Protein AF-A0A6B3CZC6-F1 (afdb_monomer_lite)

Foldseek 3Di:
DVLLCVLVVLCVLLVHDLCRLCVQLVHDSVVNVCSSVVVDADALVSLVSSCVVSVPPPVVVSVVSNVVSVVD

Radius of gyration: 10.74 Å; chains: 1; bounding box: 24×19×25 Å

pLDDT: mean 92.74, std 5.25, range [58.56, 96.44]

Sequence (72 aa):
MRLAVELRRMREAAGLTARQAASMLGVSNVQISQIESGLSGVSEQRLRRLASHYACTDEALVDALAEMATDR

Structure (mmCIF, N/CA/C/O backbone):
data_AF-A0A6B3CZC6-F1
#
_entry.id   AF-A0A6B3CZC6-F1
#
loop_
_atom_site.group_PDB
_atom_site.id
_atom_site.type_symbol
_atom_site.label_atom_id
_atom_site.label_alt_id
_atom_site.label_comp_id
_atom_site.label_asym_id
_atom_site.label_entity_id
_atom_site.label_seq_id
_atom_site.pdbx_PDB_ins_code
_atom_site.Cartn_x
_atom_site.Cartn_y
_atom_site.Cartn_z
_atom_site.occupancy
_atom_site.B_iso_or_equiv
_atom_site.auth_seq_id
_atom_site.auth_comp_id
_atom_site.auth_asym_id
_atom_site.auth_atom_id
_atom_site.pdbx_PDB_model_num
ATOM 1 N N . MET A 1 1 ? 5.988 8.134 -8.197 1.00 76.06 1 MET A N 1
ATOM 2 C CA . MET A 1 1 ? 4.910 8.667 -7.323 1.00 76.06 1 MET A CA 1
ATOM 3 C C . MET A 1 1 ? 3.547 7.999 -7.535 1.00 76.06 1 MET A C 1
ATOM 5 O O . MET A 1 1 ? 2.878 7.765 -6.541 1.00 76.06 1 MET A O 1
ATOM 9 N N . ARG A 1 2 ? 3.134 7.641 -8.766 1.00 89.12 2 ARG A N 1
ATOM 10 C CA . ARG A 1 2 ? 1.833 6.984 -9.032 1.00 89.12 2 ARG A CA 1
ATOM 11 C C . ARG A 1 2 ? 1.590 5.706 -8.204 1.00 89.12 2 ARG A C 1
ATOM 13 O O . ARG A 1 2 ? 0.545 5.608 -7.580 1.00 89.12 2 ARG A O 1
ATOM 20 N N . LEU A 1 3 ? 2.574 4.803 -8.109 1.00 91.06 3 LEU A N 1
ATOM 21 C CA . LEU A 1 3 ? 2.486 3.575 -7.296 1.00 91.06 3 LEU A CA 1
ATOM 22 C C . LEU A 1 3 ? 2.079 3.844 -5.835 1.00 91.06 3 LEU A C 1
ATOM 24 O O . LEU A 1 3 ? 1.145 3.243 -5.315 1.00 91.06 3 LEU A O 1
ATOM 28 N N . ALA A 1 4 ? 2.773 4.776 -5.185 1.00 92.94 4 ALA A N 1
ATOM 29 C CA . ALA A 1 4 ? 2.561 5.112 -3.781 1.00 92.94 4 ALA A CA 1
ATOM 30 C C . ALA A 1 4 ? 1.156 5.690 -3.521 1.00 92.94 4 ALA A C 1
ATOM 32 O O . ALA A 1 4 ? 0.503 5.337 -2.540 1.00 92.94 4 ALA A O 1
ATOM 33 N N . VAL A 1 5 ? 0.669 6.527 -4.445 1.00 94.81 5 VAL A N 1
ATOM 34 C CA . VAL A 1 5 ? -0.681 7.106 -4.389 1.00 94.81 5 VAL A CA 1
ATOM 35 C C . VAL A 1 5 ? -1.754 6.029 -4.542 1.00 94.81 5 VAL A C 1
ATOM 37 O O . VAL A 1 5 ? -2.712 6.030 -3.775 1.00 94.81 5 VAL A O 1
ATOM 40 N N . GLU A 1 6 ? -1.597 5.094 -5.481 1.00 95.44 6 GLU A N 1
ATOM 41 C CA . GLU A 1 6 ? -2.574 4.015 -5.675 1.00 95.44 6 GLU A CA 1
ATOM 42 C C . GLU A 1 6 ? -2.615 3.046 -4.484 1.00 95.44 6 GLU A C 1
ATOM 44 O O . GLU A 1 6 ? -3.697 2.669 -4.040 1.00 95.44 6 GLU A O 1
ATOM 49 N N . LEU A 1 7 ? -1.467 2.721 -3.875 1.00 94.31 7 LEU A N 1
ATOM 50 C CA . LEU A 1 7 ? -1.429 1.933 -2.632 1.00 94.31 7 LEU A CA 1
ATOM 51 C C . LEU A 1 7 ? -2.221 2.607 -1.506 1.00 94.31 7 LEU A C 1
ATOM 53 O O . LEU A 1 7 ? -3.026 1.958 -0.835 1.00 94.31 7 LEU A O 1
ATOM 57 N N . ARG A 1 8 ? -2.035 3.921 -1.336 1.00 95.50 8 ARG A N 1
ATOM 58 C CA . ARG A 1 8 ? -2.787 4.708 -0.358 1.00 95.50 8 ARG A CA 1
ATOM 59 C C . ARG A 1 8 ? -4.287 4.716 -0.666 1.00 95.50 8 ARG A C 1
ATOM 61 O O . ARG A 1 8 ? -5.086 4.544 0.252 1.00 95.50 8 ARG A O 1
ATOM 68 N N . ARG A 1 9 ? -4.671 4.879 -1.936 1.00 95.25 9 ARG A N 1
ATOM 69 C CA . ARG A 1 9 ? -6.078 4.856 -2.372 1.00 95.25 9 ARG A CA 1
ATOM 70 C C . ARG A 1 9 ? -6.740 3.512 -2.099 1.00 95.25 9 ARG A C 1
ATOM 72 O O . ARG A 1 9 ? -7.833 3.499 -1.547 1.00 95.25 9 ARG A O 1
ATOM 79 N N . MET A 1 10 ? -6.077 2.398 -2.415 1.00 95.38 10 MET A N 1
ATOM 80 C CA . MET A 1 10 ? -6.599 1.061 -2.108 1.00 95.38 10 MET A CA 1
ATOM 81 C C . MET A 1 10 ? -6.812 0.879 -0.601 1.00 95.38 10 MET A C 1
ATOM 83 O O . MET A 1 10 ? -7.855 0.382 -0.183 1.00 95.38 10 MET A O 1
ATOM 87 N N . ARG A 1 11 ? -5.868 1.345 0.229 1.00 96.44 11 ARG A N 1
ATOM 88 C CA . ARG A 1 11 ? -6.012 1.292 1.690 1.00 96.44 11 ARG A CA 1
ATOM 89 C C . ARG A 1 11 ? -7.224 2.091 2.176 1.00 96.44 11 ARG A C 1
ATOM 91 O O . ARG A 1 11 ? -7.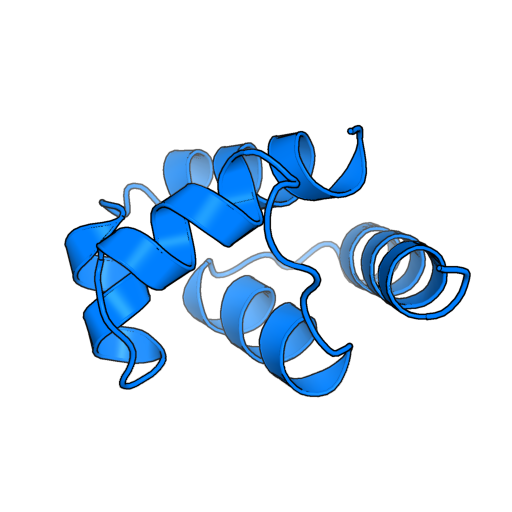978 1.617 3.025 1.00 96.44 11 ARG A O 1
ATOM 98 N N . GLU A 1 12 ? -7.375 3.317 1.682 1.00 96.44 12 GLU A N 1
ATOM 99 C CA . GLU A 1 12 ? -8.474 4.212 2.054 1.00 96.44 12 GLU A CA 1
ATOM 100 C C . GLU A 1 12 ? -9.830 3.660 1.590 1.00 96.44 12 GLU A C 1
ATOM 102 O O . GLU A 1 12 ? -10.779 3.667 2.372 1.00 96.44 12 GLU A O 1
ATOM 107 N N . ALA A 1 13 ? -9.906 3.095 0.381 1.00 95.31 13 ALA A N 1
ATOM 108 C CA . ALA A 1 13 ? -11.101 2.430 -0.140 1.00 95.31 13 ALA A CA 1
ATOM 109 C C . ALA A 1 13 ? -11.504 1.198 0.690 1.00 95.31 13 ALA A C 1
ATOM 111 O O . ALA A 1 13 ? -12.691 0.940 0.874 1.00 95.31 13 ALA A O 1
ATOM 112 N N . ALA A 1 14 ? -10.528 0.484 1.256 1.00 94.88 14 ALA A N 1
ATOM 113 C CA . ALA A 1 14 ? -10.760 -0.621 2.185 1.00 94.88 14 ALA A CA 1
ATOM 114 C C . ALA A 1 14 ? -11.185 -0.169 3.599 1.00 94.88 14 ALA A C 1
ATOM 116 O O . ALA A 1 14 ? -11.414 -1.007 4.471 1.00 94.88 14 ALA A O 1
ATOM 117 N N . GLY A 1 15 ? -11.242 1.142 3.871 1.00 96.31 15 GLY A N 1
ATOM 118 C CA . GLY A 1 15 ? -11.555 1.681 5.197 1.00 96.31 15 GLY A CA 1
ATOM 119 C C . GLY A 1 15 ? -10.468 1.415 6.245 1.00 96.31 15 GLY A C 1
ATOM 120 O O . GLY A 1 15 ? -10.743 1.438 7.445 1.00 96.31 15 GLY A O 1
ATOM 121 N N . LEU A 1 16 ? -9.230 1.144 5.815 1.00 96.06 16 LEU A N 1
ATOM 122 C CA . LEU A 1 16 ? -8.136 0.764 6.704 1.00 96.06 16 LEU A CA 1
ATOM 123 C C . LEU A 1 16 ? -7.236 1.952 7.043 1.00 96.06 16 LEU A C 1
ATOM 125 O O . LEU A 1 16 ? -6.855 2.770 6.205 1.00 96.06 16 LEU A O 1
ATOM 129 N N . THR A 1 17 ? -6.804 2.015 8.296 1.00 96.12 17 THR A N 1
ATOM 130 C CA . THR A 1 17 ? -5.757 2.944 8.733 1.00 96.12 17 THR A CA 1
ATOM 131 C C . THR A 1 17 ? -4.368 2.415 8.365 1.00 96.12 17 THR A C 1
ATOM 133 O O . THR A 1 17 ? -4.143 1.204 8.291 1.00 96.12 17 THR A O 1
ATOM 136 N N . ALA A 1 18 ? -3.382 3.308 8.228 1.00 93.94 18 ALA A N 1
ATOM 137 C CA . ALA A 1 18 ? -1.981 2.910 8.039 1.00 93.94 18 ALA A CA 1
ATOM 138 C C . ALA A 1 18 ? -1.466 2.007 9.181 1.00 93.94 18 ALA A C 1
ATOM 140 O O . ALA A 1 18 ? -0.619 1.143 8.970 1.00 93.94 18 ALA A O 1
ATOM 141 N N . ARG A 1 19 ? -2.011 2.157 10.400 1.00 95.56 19 ARG A N 1
ATOM 142 C CA . ARG A 1 19 ? -1.690 1.297 11.551 1.00 95.56 19 ARG A CA 1
ATOM 143 C C . ARG A 1 19 ? -2.231 -0.124 11.379 1.00 95.56 19 ARG A C 1
ATOM 145 O O . ARG A 1 19 ? -1.507 -1.069 11.673 1.00 95.56 19 ARG A O 1
ATOM 152 N N . GLN A 1 20 ? -3.465 -0.280 10.901 1.00 96.38 20 GLN A N 1
ATOM 153 C CA . GLN A 1 20 ? -4.030 -1.602 10.605 1.00 9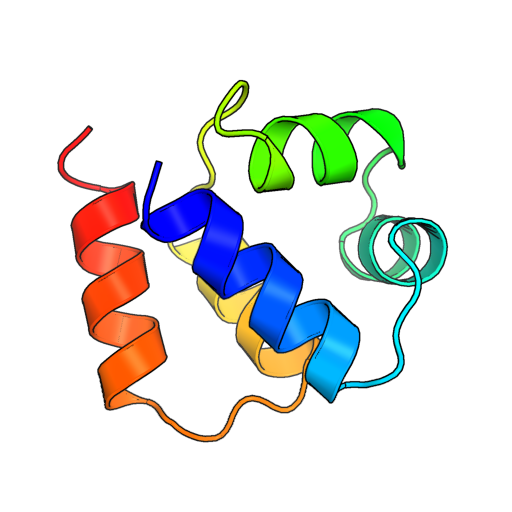6.38 20 GLN A CA 1
ATOM 154 C C . GLN A 1 20 ? -3.252 -2.288 9.479 1.00 96.38 20 GLN A C 1
ATOM 156 O O . GLN A 1 20 ? -2.856 -3.438 9.639 1.00 96.38 20 GLN A O 1
ATOM 161 N N . ALA A 1 21 ? -2.932 -1.560 8.404 1.00 95.06 21 ALA A N 1
ATOM 162 C CA . ALA A 1 21 ? -2.099 -2.077 7.318 1.00 95.06 21 ALA A CA 1
ATOM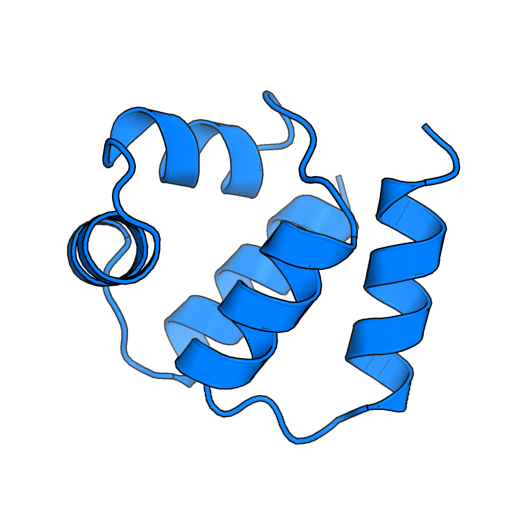 163 C C . ALA A 1 21 ? -0.716 -2.546 7.806 1.00 95.06 21 ALA A C 1
ATOM 165 O O . ALA A 1 21 ? -0.252 -3.623 7.436 1.00 95.06 21 ALA A O 1
ATOM 166 N N . ALA A 1 22 ? -0.078 -1.764 8.684 1.00 94.69 22 ALA A N 1
ATOM 167 C CA . ALA A 1 22 ? 1.204 -2.118 9.283 1.00 94.69 22 ALA A CA 1
ATOM 168 C C . ALA A 1 22 ? 1.117 -3.428 10.081 1.00 94.69 22 ALA A C 1
ATOM 170 O O . ALA A 1 22 ? 1.953 -4.314 9.912 1.00 94.69 22 ALA A O 1
ATOM 171 N N . SER A 1 23 ? 0.059 -3.582 10.883 1.00 94.81 23 SER A N 1
ATOM 172 C CA . SER A 1 23 ? -0.203 -4.806 11.644 1.00 94.81 23 SER A CA 1
ATOM 173 C C . SER A 1 23 ? -0.422 -6.023 10.742 1.00 94.81 23 SER A C 1
ATOM 175 O O . SER A 1 23 ? 0.095 -7.091 11.049 1.00 94.81 23 SER A O 1
ATOM 177 N N . MET A 1 24 ? -1.158 -5.875 9.636 1.00 92.25 24 MET A N 1
ATOM 178 C CA . MET A 1 24 ? -1.433 -6.965 8.686 1.00 92.25 24 MET A CA 1
ATOM 179 C C . MET A 1 24 ? -0.162 -7.458 7.986 1.00 92.25 24 MET A C 1
ATOM 181 O O . MET A 1 24 ? 0.006 -8.651 7.757 1.00 92.25 24 MET A O 1
ATOM 185 N N . LEU A 1 25 ? 0.762 -6.544 7.686 1.00 90.19 25 LEU A N 1
ATOM 186 C CA . LEU A 1 25 ? 2.040 -6.873 7.058 1.00 90.19 25 LEU A CA 1
ATOM 187 C C . LEU A 1 25 ? 3.160 -7.245 8.043 1.00 90.19 25 LEU A C 1
ATOM 189 O O . LEU A 1 25 ? 4.244 -7.617 7.591 1.00 90.19 25 LEU A O 1
ATOM 193 N N . GLY A 1 26 ? 2.937 -7.124 9.355 1.00 92.62 26 GLY A N 1
ATOM 194 C CA . GLY A 1 26 ? 3.981 -7.330 10.364 1.00 92.62 26 GLY A CA 1
ATOM 195 C C . GLY A 1 26 ? 5.112 -6.296 10.285 1.00 92.62 26 GLY A C 1
ATOM 196 O O . GLY A 1 26 ? 6.272 -6.627 10.519 1.00 92.62 26 GLY A O 1
ATOM 197 N N . VAL A 1 27 ? 4.788 -5.054 9.916 1.00 92.94 27 VAL A N 1
ATOM 198 C CA . VAL A 1 27 ? 5.742 -3.946 9.746 1.00 92.94 27 VAL A CA 1
ATOM 199 C C . VAL A 1 27 ? 5.396 -2.758 10.642 1.00 92.94 27 VAL A C 1
ATOM 201 O O . VAL A 1 27 ? 4.349 -2.720 11.286 1.00 92.94 27 VAL A O 1
ATOM 204 N N . SER A 1 28 ? 6.271 -1.751 10.689 1.00 95.50 28 SER A N 1
ATOM 205 C CA . SER A 1 28 ? 5.989 -0.510 11.413 1.00 95.50 28 SER A CA 1
ATOM 206 C C . SER A 1 28 ? 5.050 0.413 10.622 1.00 95.50 28 SER A C 1
ATOM 208 O O . SER A 1 28 ? 5.037 0.428 9.391 1.00 95.50 28 SER A O 1
ATOM 210 N N . ASN A 1 29 ? 4.288 1.251 11.333 1.00 94.81 29 ASN A N 1
ATOM 211 C CA . ASN A 1 29 ? 3.458 2.293 10.712 1.00 94.81 29 ASN A CA 1
ATOM 212 C C . ASN A 1 29 ? 4.301 3.286 9.880 1.00 94.81 29 ASN A C 1
ATOM 214 O O . ASN A 1 29 ? 3.871 3.733 8.816 1.00 94.81 29 ASN A O 1
ATOM 218 N N . VAL A 1 30 ? 5.532 3.561 10.325 1.00 95.81 30 VAL A N 1
ATOM 219 C CA . VAL A 1 30 ? 6.502 4.382 9.586 1.00 95.81 30 VAL A CA 1
ATOM 220 C C . VAL A 1 30 ? 6.823 3.754 8.230 1.00 95.81 30 VAL A C 1
ATOM 222 O O . VAL A 1 30 ? 6.826 4.462 7.227 1.00 95.81 30 VAL A O 1
ATOM 225 N N . GLN A 1 31 ? 7.024 2.433 8.171 1.00 94.50 31 GLN A N 1
ATOM 226 C CA . GLN A 1 31 ? 7.316 1.742 6.915 1.00 94.50 31 GLN A CA 1
ATOM 227 C C . GLN A 1 31 ? 6.149 1.834 5.922 1.00 94.50 31 GLN A C 1
ATOM 229 O O . GLN A 1 31 ? 6.380 2.109 4.748 1.00 94.50 31 GLN A O 1
ATOM 234 N N . ILE A 1 32 ? 4.901 1.679 6.383 1.00 94.69 32 ILE A N 1
ATOM 235 C CA . ILE A 1 32 ? 3.713 1.906 5.539 1.00 94.69 32 ILE A CA 1
ATOM 236 C C . ILE A 1 32 ? 3.687 3.340 5.009 1.00 94.69 32 ILE A C 1
ATOM 238 O O . ILE A 1 32 ? 3.531 3.551 3.810 1.00 94.69 32 ILE A O 1
ATOM 242 N N . SER A 1 33 ? 3.907 4.323 5.883 1.00 93.94 33 SER A N 1
ATOM 243 C CA . SER A 1 33 ? 3.884 5.738 5.496 1.00 93.94 33 SER A CA 1
ATOM 244 C C . SER A 1 33 ? 4.967 6.076 4.466 1.00 93.94 33 SER A C 1
ATOM 246 O O . SER A 1 33 ? 4.717 6.833 3.530 1.00 93.94 33 SER A O 1
ATOM 248 N N . GLN A 1 34 ? 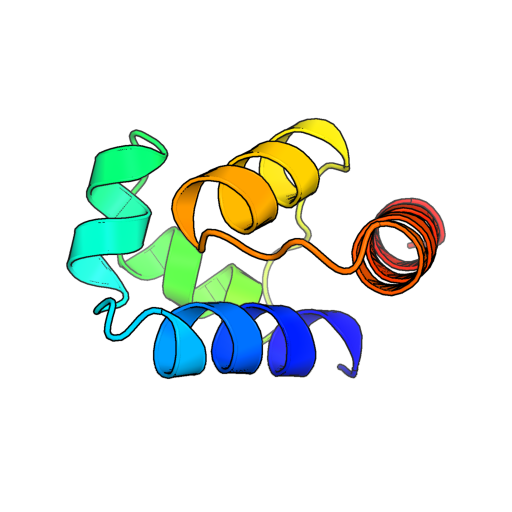6.163 5.493 4.595 1.00 94.50 34 GLN A N 1
ATOM 249 C CA . GLN A 1 34 ? 7.243 5.658 3.620 1.00 94.50 34 GLN A CA 1
ATOM 250 C C . GLN A 1 34 ? 6.904 5.021 2.268 1.00 94.50 34 GLN A C 1
ATOM 252 O O . GLN A 1 34 ? 7.188 5.631 1.239 1.00 94.50 34 GLN A O 1
ATOM 257 N N . ILE A 1 35 ? 6.274 3.841 2.257 1.00 93.12 35 ILE A N 1
ATOM 258 C CA . ILE A 1 35 ? 5.793 3.192 1.027 1.00 93.12 35 ILE A CA 1
ATOM 259 C C . ILE A 1 35 ? 4.738 4.069 0.336 1.00 93.12 35 ILE A C 1
ATOM 261 O O . ILE A 1 35 ? 4.871 4.381 -0.845 1.00 93.12 35 ILE A O 1
ATOM 265 N N . GLU A 1 36 ? 3.737 4.544 1.078 1.00 93.44 36 GLU A N 1
ATOM 266 C CA . GLU A 1 36 ? 2.649 5.394 0.561 1.00 93.44 36 GLU A CA 1
ATOM 267 C C . GLU A 1 36 ? 3.093 6.814 0.180 1.00 93.44 36 GLU A C 1
ATOM 269 O O . GLU A 1 36 ? 2.395 7.509 -0.557 1.00 93.44 36 GLU A O 1
ATOM 274 N N . SER A 1 37 ? 4.275 7.238 0.631 1.00 93.25 37 SER A N 1
ATOM 275 C CA . SER A 1 37 ? 4.912 8.496 0.217 1.00 93.25 37 SER A CA 1
ATOM 276 C C . SER A 1 37 ? 5.926 8.306 -0.917 1.00 93.25 37 SER A C 1
ATOM 278 O O . SER A 1 37 ? 6.510 9.278 -1.389 1.00 93.25 37 SER A O 1
ATOM 280 N N . GLY A 1 38 ? 6.170 7.064 -1.356 1.00 90.62 38 GLY A N 1
ATOM 281 C CA . GLY A 1 38 ? 7.175 6.736 -2.371 1.00 90.62 38 GLY A CA 1
ATOM 282 C C . GLY A 1 38 ? 8.624 6.901 -1.901 1.00 90.62 38 GLY A C 1
ATOM 283 O O . GLY A 1 38 ? 9.529 6.910 -2.727 1.00 90.62 38 GLY A O 1
ATOM 284 N N . LEU A 1 39 ? 8.842 7.033 -0.590 1.00 91.00 39 LEU A N 1
ATOM 285 C CA . LEU A 1 39 ? 10.161 7.138 0.043 1.00 91.00 39 LEU A CA 1
ATOM 286 C C . LEU A 1 39 ? 10.818 5.767 0.242 1.00 91.00 39 LEU A C 1
ATOM 288 O O . LEU A 1 39 ? 12.035 5.670 0.363 1.00 91.00 39 LEU A O 1
ATOM 292 N N . SER A 1 40 ? 10.014 4.704 0.290 1.00 90.38 40 SER A N 1
ATOM 293 C CA . SER A 1 40 ? 10.481 3.322 0.322 1.00 90.38 40 SER A CA 1
ATOM 294 C C . SER A 1 40 ? 9.789 2.536 -0.780 1.00 90.38 40 SER A C 1
ATOM 296 O O . SER A 1 40 ? 8.578 2.644 -0.963 1.00 90.38 40 SER A O 1
ATOM 298 N N . GLY A 1 41 ? 10.553 1.747 -1.529 1.00 89.50 41 GLY A N 1
ATOM 299 C CA . GLY A 1 41 ? 9.961 0.836 -2.497 1.00 89.50 41 GLY A CA 1
ATOM 300 C C . GLY A 1 41 ? 9.303 -0.364 -1.819 1.00 89.50 41 GLY A C 1
ATOM 301 O O . GLY A 1 41 ? 9.610 -0.728 -0.682 1.00 89.50 41 GLY A O 1
ATOM 302 N N . VAL A 1 42 ? 8.408 -1.011 -2.549 1.00 91.56 42 VAL A N 1
ATOM 303 C CA . VAL A 1 42 ? 7.700 -2.216 -2.120 1.00 91.56 42 VAL A CA 1
ATOM 304 C C . VAL A 1 42 ? 8.054 -3.343 -3.084 1.00 91.56 42 VAL A C 1
ATOM 306 O O . VAL A 1 42 ? 8.213 -3.098 -4.273 1.00 91.56 42 VAL A O 1
ATOM 309 N N . SER A 1 43 ? 8.242 -4.566 -2.587 1.00 92.69 43 SER A N 1
ATOM 310 C CA . SER A 1 43 ? 8.390 -5.723 -3.473 1.00 92.69 43 SER A CA 1
ATOM 311 C C . SER A 1 43 ? 7.032 -6.124 -4.040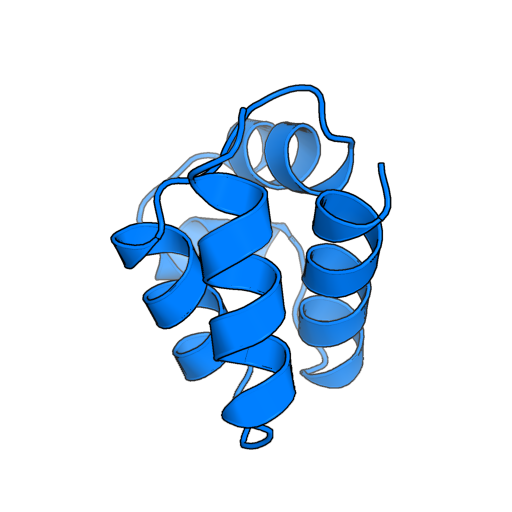 1.00 92.69 43 SER A C 1
ATOM 313 O O . SER A 1 43 ? 6.016 -5.946 -3.363 1.00 92.69 43 SER A O 1
ATOM 315 N N . GLU A 1 44 ? 7.008 -6.747 -5.218 1.00 93.50 44 GLU A N 1
ATOM 316 C CA . GLU A 1 44 ? 5.785 -7.324 -5.794 1.00 93.50 44 GLU A CA 1
ATOM 317 C C . GLU A 1 44 ? 5.045 -8.206 -4.777 1.00 93.50 44 GLU A C 1
ATOM 319 O O . GLU A 1 44 ? 3.851 -8.037 -4.541 1.00 93.50 44 GLU A O 1
ATOM 324 N N . GLN A 1 45 ? 5.765 -9.101 -4.092 1.00 93.00 45 GLN A N 1
ATOM 325 C CA . GLN A 1 45 ? 5.163 -9.989 -3.099 1.00 93.00 45 GLN A CA 1
ATOM 326 C C . GLN A 1 45 ? 4.436 -9.213 -1.991 1.00 93.00 45 GLN A C 1
ATOM 328 O O . GLN A 1 45 ? 3.351 -9.606 -1.561 1.00 93.00 45 GLN A O 1
ATOM 333 N N . ARG A 1 46 ? 5.026 -8.118 -1.496 1.00 92.62 46 ARG A N 1
ATOM 334 C CA . ARG A 1 46 ? 4.412 -7.304 -0.440 1.00 92.62 46 ARG A CA 1
ATOM 335 C C . ARG A 1 46 ? 3.250 -6.475 -0.991 1.00 92.62 46 ARG A C 1
ATOM 337 O O . ARG A 1 46 ? 2.251 -6.328 -0.296 1.00 92.62 46 ARG A O 1
ATOM 344 N N . LEU A 1 47 ? 3.351 -5.999 -2.229 1.00 94.31 47 LEU A N 1
ATOM 345 C CA . LEU A 1 47 ? 2.280 -5.296 -2.929 1.00 94.31 47 LEU A CA 1
ATOM 346 C C . LEU A 1 47 ? 1.044 -6.181 -3.107 1.00 94.31 47 LEU A C 1
ATOM 348 O O . LEU A 1 47 ? -0.049 -5.779 -2.718 1.00 94.31 47 LEU A O 1
ATOM 352 N N . ARG A 1 48 ? 1.213 -7.412 -3.600 1.00 94.81 48 ARG A N 1
ATOM 353 C CA . ARG A 1 48 ? 0.106 -8.368 -3.760 1.00 94.81 48 ARG A CA 1
ATOM 354 C C . ARG A 1 48 ? -0.550 -8.715 -2.420 1.00 94.81 48 ARG A C 1
ATOM 356 O O . ARG A 1 48 ? -1.772 -8.800 -2.335 1.00 94.81 48 ARG A O 1
ATOM 363 N N . ARG A 1 49 ? 0.237 -8.835 -1.341 1.00 94.38 49 ARG A N 1
ATOM 364 C CA . ARG A 1 49 ? -0.310 -9.001 0.021 1.00 94.38 49 ARG A CA 1
ATOM 365 C C . ARG A 1 49 ? -1.131 -7.791 0.471 1.00 94.38 49 ARG A C 1
ATOM 367 O O . ARG A 1 49 ? -2.194 -7.981 1.050 1.00 94.38 49 ARG A O 1
ATOM 374 N N . LEU A 1 50 ? -0.663 -6.567 0.209 1.00 92.88 50 LEU A N 1
ATOM 375 C CA . LEU A 1 50 ? -1.428 -5.350 0.506 1.00 92.88 50 LEU A CA 1
ATOM 376 C C . LEU A 1 50 ? -2.752 -5.331 -0.246 1.00 92.88 50 LEU A C 1
ATOM 378 O O . LEU A 1 50 ? -3.789 -5.159 0.381 1.00 92.88 50 LEU A O 1
ATOM 382 N N . ALA A 1 51 ? -2.722 -5.569 -1.557 1.00 94.69 51 ALA A N 1
ATOM 383 C CA . ALA A 1 51 ? -3.923 -5.607 -2.382 1.00 94.69 51 ALA A CA 1
ATOM 384 C C . ALA A 1 51 ? -4.949 -6.628 -1.861 1.00 94.69 51 ALA A C 1
ATOM 386 O O . ALA A 1 51 ? -6.124 -6.298 -1.718 1.00 94.69 51 ALA A O 1
ATOM 387 N N . SER A 1 52 ? -4.490 -7.824 -1.476 1.00 94.88 52 SER A N 1
ATOM 388 C CA . SER A 1 52 ? -5.336 -8.856 -0.868 1.00 94.88 52 SER A CA 1
ATOM 389 C C . SER A 1 52 ? -5.936 -8.413 0.475 1.00 94.88 52 SER A C 1
ATOM 391 O O . SER A 1 52 ? -7.142 -8.539 0.677 1.00 94.88 52 SER A O 1
ATOM 393 N N . HIS A 1 53 ? -5.141 -7.822 1.377 1.00 94.31 53 HIS A N 1
ATOM 394 C CA . HIS A 1 53 ? -5.648 -7.278 2.646 1.00 94.31 53 HIS A CA 1
ATOM 395 C C . HIS A 1 53 ? -6.609 -6.102 2.465 1.00 94.31 53 HIS A C 1
ATOM 397 O O . HIS A 1 53 ? -7.493 -5.898 3.294 1.00 94.31 53 HIS A O 1
ATOM 403 N N . TYR A 1 54 ? -6.437 -5.334 1.394 1.00 94.56 54 TYR A N 1
ATOM 404 C CA . TYR A 1 54 ? -7.302 -4.214 1.038 1.00 94.56 54 TYR A CA 1
ATOM 405 C C . TYR A 1 54 ? -8.543 -4.662 0.260 1.00 94.56 54 TYR A C 1
ATOM 407 O O . TYR A 1 54 ? -9.324 -3.817 -0.163 1.00 94.56 54 TYR A O 1
ATOM 415 N N . ALA A 1 55 ? -8.730 -5.975 0.070 1.00 91.94 55 ALA A N 1
ATOM 416 C CA . ALA A 1 55 ? -9.811 -6.551 -0.722 1.00 91.94 55 ALA A CA 1
ATOM 417 C C . ALA A 1 55 ? -9.912 -5.938 -2.135 1.00 91.94 55 ALA A C 1
ATOM 419 O O . ALA A 1 55 ? -11.001 -5.830 -2.699 1.00 91.94 55 ALA A O 1
ATOM 420 N N . CYS A 1 56 ? -8.774 -5.530 -2.711 1.00 93.31 56 CYS A N 1
ATOM 421 C CA . CYS A 1 56 ? -8.712 -5.061 -4.086 1.00 93.31 56 CYS A CA 1
ATOM 422 C C . CYS A 1 56 ? -8.890 -6.260 -5.022 1.00 93.31 56 CYS A C 1
ATOM 424 O O . CYS A 1 56 ? -8.063 -7.172 -5.031 1.00 93.31 56 CYS A O 1
ATOM 426 N N . THR A 1 57 ? -9.985 -6.259 -5.778 1.00 91.12 57 THR A N 1
ATOM 427 C CA . THR A 1 57 ? -10.352 -7.319 -6.732 1.00 91.12 57 THR A CA 1
ATOM 428 C C . THR A 1 57 ? -9.971 -6.981 -8.173 1.00 91.12 57 THR A C 1
ATOM 430 O O . THR A 1 57 ? -10.155 -7.805 -9.064 1.00 91.12 57 THR A O 1
ATOM 433 N N . ASP A 1 58 ? -9.426 -5.786 -8.412 1.00 94.88 58 ASP A N 1
ATOM 434 C CA . ASP A 1 58 ? -8.928 -5.366 -9.719 1.00 94.88 58 ASP A CA 1
ATOM 435 C C . ASP A 1 58 ? -7.521 -5.937 -9.947 1.00 94.88 58 ASP A C 1
ATOM 437 O O . ASP A 1 58 ? -6.506 -5.317 -9.625 1.00 94.88 58 ASP A O 1
ATOM 441 N N . GLU A 1 59 ? -7.465 -7.165 -10.461 1.00 93.44 59 GLU A N 1
ATOM 442 C CA . GLU A 1 59 ? -6.206 -7.869 -10.728 1.00 93.44 59 GLU A CA 1
ATOM 443 C C . GLU A 1 59 ? -5.327 -7.120 -11.741 1.00 93.44 59 GLU A C 1
ATOM 445 O O . GLU A 1 59 ? -4.115 -7.038 -11.550 1.00 93.44 59 GLU A O 1
ATOM 450 N N . ALA A 1 60 ? -5.930 -6.484 -12.752 1.00 95.19 60 ALA A N 1
ATOM 451 C CA . ALA A 1 60 ? -5.201 -5.715 -13.760 1.00 95.19 60 ALA A CA 1
ATOM 452 C C . ALA A 1 60 ? -4.508 -4.487 -13.149 1.00 95.19 60 ALA A C 1
ATOM 454 O O . ALA A 1 60 ? -3.363 -4.177 -13.490 1.00 95.19 60 ALA A O 1
ATOM 455 N N . LEU A 1 61 ? -5.171 -3.804 -12.211 1.00 94.00 61 LEU A N 1
ATOM 456 C CA . LEU A 1 61 ? -4.549 -2.738 -11.430 1.00 94.00 61 LEU A CA 1
ATOM 457 C C . LEU A 1 61 ? -3.387 -3.278 -10.591 1.00 94.00 61 LEU A C 1
ATOM 459 O O . LEU A 1 61 ? -2.314 -2.676 -10.577 1.00 94.00 61 LEU A O 1
ATOM 463 N N . VAL A 1 62 ? -3.579 -4.397 -9.891 1.00 94.69 62 VAL A N 1
ATOM 464 C CA . VAL A 1 62 ? -2.538 -4.991 -9.038 1.00 94.69 62 VAL A CA 1
ATOM 465 C C . VAL A 1 62 ? -1.310 -5.395 -9.853 1.00 94.69 62 VAL A C 1
ATOM 467 O O . VAL A 1 62 ? -0.192 -5.114 -9.421 1.00 94.69 62 VAL A O 1
ATOM 470 N N . ASP A 1 63 ? -1.504 -5.988 -11.029 1.00 95.12 63 ASP A N 1
ATOM 471 C CA . ASP A 1 63 ? -0.421 -6.374 -11.934 1.00 95.12 63 ASP A CA 1
ATOM 472 C C . ASP A 1 63 ? 0.329 -5.154 -12.476 1.00 95.12 63 ASP A C 1
ATOM 474 O O . ASP A 1 63 ? 1.552 -5.088 -12.361 1.00 95.12 63 ASP A O 1
ATOM 478 N N . ALA A 1 64 ? -0.386 -4.126 -12.941 1.00 95.25 64 ALA A N 1
ATOM 479 C CA . ALA A 1 64 ? 0.244 -2.885 -13.391 1.00 95.25 64 ALA A CA 1
ATOM 480 C C . ALA A 1 64 ? 1.066 -2.215 -12.273 1.00 95.25 64 ALA A C 1
ATOM 482 O O . ALA A 1 64 ? 2.155 -1.687 -12.506 1.00 95.25 64 ALA A O 1
ATOM 483 N N . LEU A 1 65 ? 0.570 -2.238 -11.031 1.00 94.31 65 LEU A N 1
ATOM 484 C CA . LEU A 1 65 ? 1.302 -1.703 -9.883 1.00 94.31 65 LEU A CA 1
ATOM 485 C C . LEU A 1 65 ? 2.504 -2.580 -9.494 1.00 94.31 65 LEU A C 1
ATOM 487 O O . LEU A 1 65 ? 3.517 -2.040 -9.045 1.00 94.31 65 LEU A O 1
ATOM 491 N N . ALA A 1 66 ? 2.414 -3.902 -9.663 1.00 94.00 66 ALA A N 1
ATOM 492 C CA . ALA A 1 66 ? 3.522 -4.829 -9.452 1.00 94.00 66 ALA A CA 1
ATOM 493 C C . ALA A 1 66 ? 4.658 -4.588 -10.454 1.00 94.00 66 ALA A C 1
ATOM 495 O O . ALA A 1 66 ? 5.803 -4.444 -10.027 1.00 94.00 66 ALA A O 1
ATOM 496 N N . GLU A 1 67 ? 4.340 -4.440 -11.741 1.00 93.69 67 GLU A N 1
ATOM 497 C CA . GLU A 1 67 ? 5.315 -4.103 -12.787 1.00 93.69 67 GLU A CA 1
ATOM 498 C C . GLU A 1 67 ? 6.034 -2.785 -12.469 1.00 93.69 67 GLU A C 1
ATOM 500 O O . GLU A 1 67 ? 7.265 -2.718 -12.455 1.00 93.69 67 GLU A O 1
ATOM 505 N N . MET A 1 68 ? 5.276 -1.752 -12.085 1.00 91.38 68 MET A N 1
ATOM 506 C CA . MET A 1 68 ? 5.835 -0.466 -11.654 1.00 91.38 68 MET A CA 1
ATOM 507 C C . MET A 1 68 ? 6.722 -0.571 -10.403 1.00 91.38 68 MET A C 1
ATOM 509 O O . MET A 1 68 ? 7.585 0.278 -10.185 1.00 91.38 68 MET A O 1
ATOM 513 N N . ALA A 1 69 ? 6.483 -1.559 -9.538 1.00 89.25 69 ALA A N 1
ATOM 514 C CA . ALA A 1 69 ? 7.284 -1.796 -8.342 1.00 89.25 69 ALA A CA 1
ATOM 515 C C . ALA A 1 69 ? 8.590 -2.550 -8.641 1.00 89.25 69 ALA A C 1
ATOM 517 O O . ALA A 1 69 ? 9.516 -2.477 -7.830 1.00 89.25 69 ALA A O 1
ATOM 518 N N . THR A 1 70 ? 8.661 -3.260 -9.771 1.00 84.88 70 THR A N 1
ATOM 519 C CA . THR A 1 70 ? 9.853 -3.976 -10.251 1.00 84.88 70 THR A CA 1
ATOM 520 C C . THR A 1 70 ? 10.706 -3.164 -11.226 1.00 84.88 70 THR A C 1
ATOM 522 O O . THR A 1 70 ? 11.912 -3.374 -11.265 1.00 84.88 70 THR A O 1
ATOM 525 N N . ASP A 1 71 ? 10.119 -2.207 -11.950 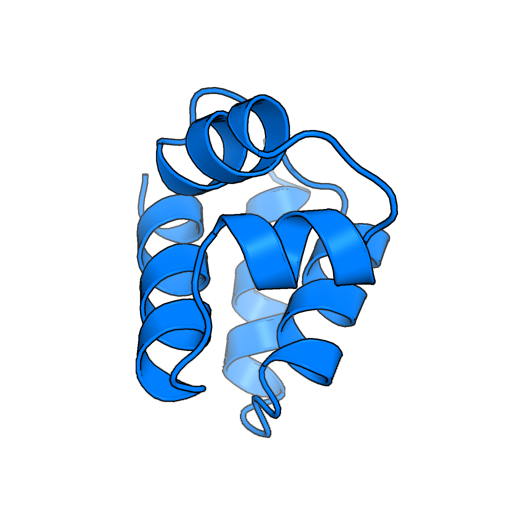1.00 79.44 71 ASP A N 1
ATOM 526 C CA . ASP A 1 71 ? 10.792 -1.327 -12.927 1.00 79.44 71 ASP A CA 1
ATOM 527 C C . ASP A 1 71 ? 11.508 -0.116 -12.276 1.00 79.44 71 ASP A C 1
ATOM 529 O O . ASP A 1 71 ? 11.541 0.989 -12.815 1.00 79.44 71 ASP A O 1
ATOM 533 N N . ARG A 1 72 ? 12.020 -0.287 -11.051 1.00 58.56 72 ARG A N 1
ATOM 534 C CA . ARG A 1 72 ? 12.597 0.788 -10.221 1.00 58.56 72 ARG A CA 1
ATOM 535 C C . ARG A 1 72 ? 14.083 0.622 -9.943 1.00 58.56 72 ARG A C 1
ATOM 537 O O . ARG A 1 72 ? 14.544 -0.530 -9.799 1.00 58.56 72 ARG A O 1
#

Secondary structure (DSSP, 8-state):
-HHHHHHHHHHHHTT--HHHHHHHHTS-HHHHHHHHTTSS---HHHHHHHHHHTT---HHHHHHHHHHHH--